Protein AF-A0A7W3Y454-F1 (afdb_monomer)

Solvent-accessible surface area (backbone atoms only — not comparable to full-atom values): 2615 Å² total; per-residue (Å²): 131,78,86,73,72,62,64,62,59,54,50,60,73,55,37,73,45,71,54,72,49,83,48,101,89,52,71,48,78,51,66,42,70,71,75,80,84,128

Organism: NCBI:txid1472722

Foldseek 3Di:
DPPPDCVVVVQVVQAPDWDWDDDPPGIDIDGDGDDDDD

InterPro domains:
  IPR036890 Histidine kinase/HSP90-like ATPase superfamily [G3DSA:3.30.565.10] (1-38)

Radius of gyration: 12.82 Å; Cα contacts (8 Å, |Δi|>4): 33; chains: 1; bounding box: 26×27×35 Å

pLDDT: mean 84.78, std 11.68, range [57.94, 96.62]

Structure (mmCIF, N/CA/C/O backbone):
data_AF-A0A7W3Y454-F1
#
_entry.id   AF-A0A7W3Y454-F1
#
loop_
_atom_site.group_PDB
_atom_site.id
_atom_site.type_symbol
_atom_site.label_atom_id
_atom_site.label_alt_id
_atom_site.label_comp_id
_atom_site.label_asym_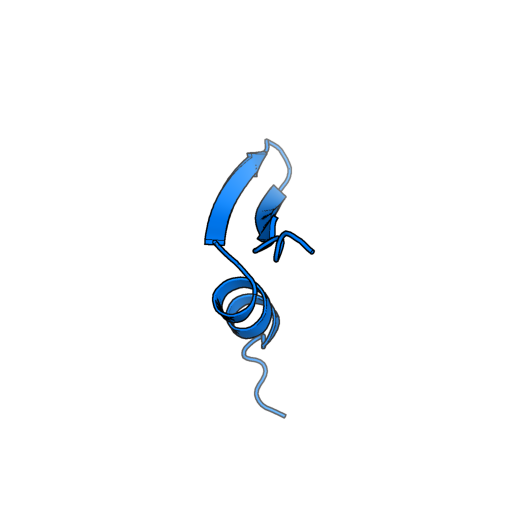id
_atom_site.label_entity_id
_atom_site.label_seq_id
_atom_site.pdbx_PDB_ins_code
_atom_site.Cartn_x
_atom_site.Cartn_y
_atom_site.Cartn_z
_atom_site.occupancy
_atom_site.B_iso_or_equiv
_atom_site.auth_seq_id
_atom_site.auth_comp_id
_atom_site.auth_asym_id
_atom_site.auth_atom_id
_atom_site.pdbx_PDB_model_num
ATOM 1 N N . LEU A 1 1 ? -13.237 -23.120 -7.212 1.00 58.16 1 LEU A N 1
ATOM 2 C CA . LEU A 1 1 ? -12.422 -22.115 -6.496 1.00 58.16 1 LEU A CA 1
ATOM 3 C C . LEU A 1 1 ? -12.080 -21.058 -7.523 1.00 58.16 1 LEU A C 1
ATOM 5 O O . LEU A 1 1 ? -11.435 -21.402 -8.502 1.00 58.16 1 LEU A O 1
ATOM 9 N N . ASP A 1 2 ? -12.625 -19.854 -7.381 1.00 57.94 2 ASP A N 1
ATOM 10 C CA . ASP A 1 2 ? -12.313 -18.756 -8.296 1.00 57.94 2 ASP A CA 1
ATOM 11 C C . ASP A 1 2 ? -10.795 -18.465 -8.226 1.00 57.94 2 ASP A C 1
ATOM 13 O O . ASP A 1 2 ? -10.284 -18.286 -7.115 1.00 57.94 2 ASP A O 1
ATOM 17 N N . PRO A 1 3 ? -10.054 -18.501 -9.351 1.00 59.19 3 PRO A N 1
ATOM 18 C 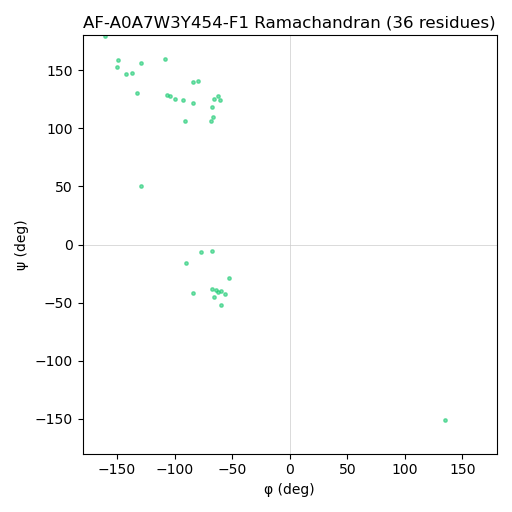CA . PRO A 1 3 ? -8.631 -18.161 -9.393 1.00 59.19 3 PRO A CA 1
ATOM 19 C C . PRO A 1 3 ? -8.357 -16.672 -9.124 1.00 59.19 3 PRO A C 1
ATOM 21 O O . PRO A 1 3 ? -7.192 -16.284 -9.020 1.00 59.19 3 PRO A O 1
ATOM 24 N N . SER A 1 4 ? -9.393 -15.833 -8.999 1.00 60.28 4 SER A N 1
ATOM 25 C CA . SER A 1 4 ? -9.235 -14.431 -8.624 1.00 60.28 4 SER A CA 1
ATOM 26 C C . SER A 1 4 ? -8.735 -14.306 -7.172 1.00 60.28 4 SER A C 1
ATOM 28 O O . SER A 1 4 ? -9.321 -14.791 -6.200 1.00 60.28 4 SER A O 1
ATOM 30 N N . GLY A 1 5 ? -7.550 -13.717 -7.010 1.00 68.31 5 GLY A N 1
ATOM 31 C CA . GLY A 1 5 ? -6.889 -13.609 -5.712 1.00 68.31 5 GLY A CA 1
ATOM 32 C C . GLY A 1 5 ? -7.659 -12.706 -4.7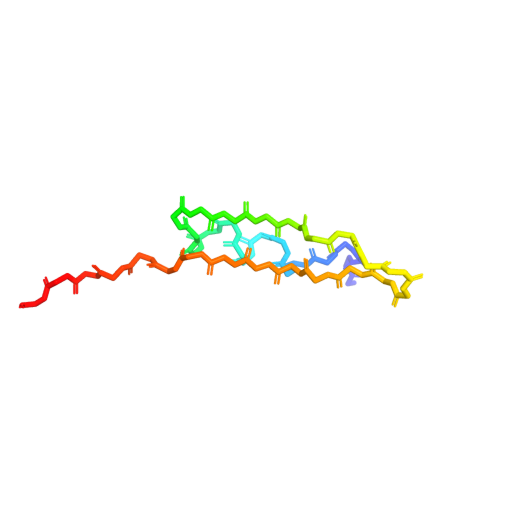45 1.00 68.31 5 GLY A C 1
ATOM 33 O O . GLY A 1 5 ? -7.861 -11.529 -5.019 1.00 68.31 5 GLY A O 1
ATOM 34 N N . ARG A 1 6 ? -8.002 -13.222 -3.558 1.00 75.62 6 ARG A N 1
ATOM 35 C CA . ARG A 1 6 ? -8.649 -12.452 -2.469 1.00 75.62 6 ARG A CA 1
ATOM 36 C C . ARG A 1 6 ? -7.689 -11.542 -1.696 1.00 75.62 6 ARG A C 1
ATOM 38 O O . ARG A 1 6 ? -8.117 -10.783 -0.832 1.00 75.62 6 ARG A O 1
ATOM 45 N N . GLY A 1 7 ?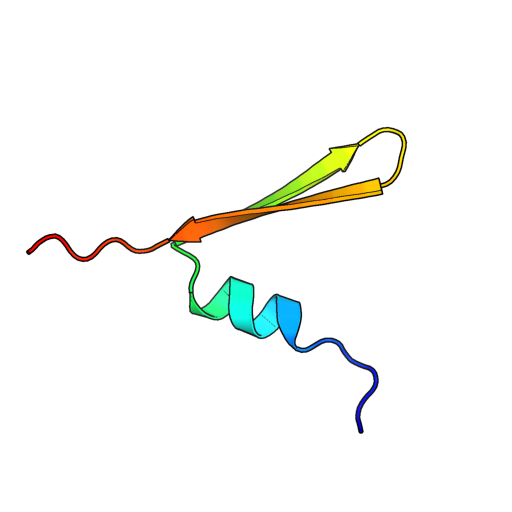 -6.388 -11.636 -1.980 1.00 81.06 7 GLY A N 1
ATOM 46 C CA . GLY A 1 7 ? -5.352 -10.879 -1.277 1.00 81.06 7 GLY A CA 1
ATOM 47 C C . GLY A 1 7 ? -5.535 -9.368 -1.402 1.00 81.06 7 GLY A C 1
ATOM 48 O O . GLY A 1 7 ? -5.396 -8.664 -0.410 1.00 81.06 7 GLY A O 1
ATOM 49 N N . LEU A 1 8 ? -5.932 -8.874 -2.582 1.00 82.69 8 LEU A N 1
ATOM 50 C CA . LEU A 1 8 ? -6.192 -7.444 -2.779 1.00 82.69 8 LEU A CA 1
ATOM 51 C C . LEU A 1 8 ? -7.413 -6.964 -1.993 1.00 82.69 8 LEU A C 1
ATOM 53 O O . LEU A 1 8 ? -7.360 -5.892 -1.409 1.00 82.69 8 LEU A O 1
ATOM 57 N N . THR A 1 9 ? -8.472 -7.772 -1.902 1.00 85.69 9 THR A N 1
ATOM 58 C CA . THR A 1 9 ? -9.644 -7.445 -1.075 1.00 85.69 9 THR A CA 1
ATOM 59 C C . THR A 1 9 ? -9.279 -7.336 0.404 1.00 85.69 9 THR A C 1
ATOM 61 O O . THR A 1 9 ? -9.745 -6.433 1.095 1.00 85.69 9 THR A O 1
ATOM 64 N N . LEU A 1 10 ? -8.429 -8.242 0.899 1.00 85.44 10 LEU A N 1
ATOM 65 C CA . LEU A 1 10 ? -7.957 -8.211 2.283 1.00 85.44 10 LEU A CA 1
ATOM 66 C C . LEU A 1 10 ? -7.093 -6.976 2.561 1.00 85.44 10 LEU A C 1
ATOM 68 O O . LEU A 1 10 ? -7.302 -6.316 3.576 1.00 85.44 10 LEU A O 1
ATOM 72 N N . VAL A 1 11 ? -6.159 -6.651 1.660 1.00 87.94 11 VAL A N 1
ATOM 73 C CA . VAL A 1 11 ? -5.339 -5.437 1.769 1.00 87.94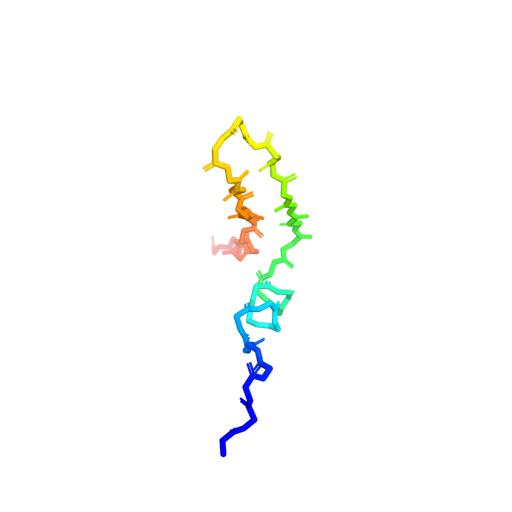 11 VAL A CA 1
ATOM 74 C C . VAL A 1 11 ? -6.242 -4.208 1.777 1.00 87.94 11 VAL A C 1
ATOM 76 O O . VAL A 1 11 ? -6.177 -3.435 2.725 1.00 87.94 11 VAL A O 1
ATOM 79 N N . ASP A 1 12 ? -7.150 -4.068 0.813 1.00 88.44 12 ASP A N 1
ATOM 80 C CA . ASP A 1 12 ? -8.053 -2.914 0.719 1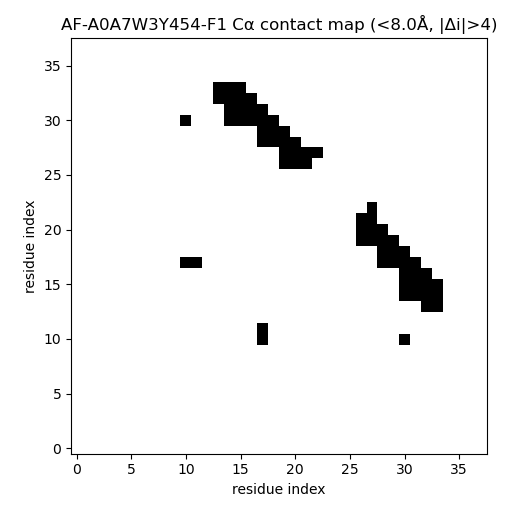.00 88.44 12 ASP A CA 1
ATOM 81 C C . ASP A 1 12 ? -8.891 -2.710 1.994 1.00 88.44 12 ASP A C 1
ATOM 83 O O . ASP A 1 12 ? -8.974 -1.605 2.525 1.00 88.44 12 ASP A O 1
ATOM 87 N N . THR A 1 13 ? -9.420 -3.799 2.561 1.00 88.94 13 THR A N 1
ATOM 88 C CA . THR A 1 13 ? -10.254 -3.750 3.775 1.00 88.94 13 THR A CA 1
ATOM 89 C C . THR A 1 13 ? -9.487 -3.248 5.005 1.00 88.94 13 THR A C 1
ATOM 91 O O . THR A 1 13 ? -10.048 -2.531 5.834 1.00 88.94 13 THR A O 1
ATOM 94 N N . LEU A 1 14 ? -8.219 -3.642 5.158 1.00 87.44 14 LEU A N 1
ATOM 95 C CA . LEU A 1 14 ? -7.411 -3.330 6.345 1.00 87.44 14 LEU A CA 1
ATOM 96 C C . LEU A 1 14 ? -6.634 -2.013 6.227 1.00 87.44 14 LEU A C 1
ATOM 98 O O . LEU A 1 14 ? -6.138 -1.497 7.232 1.00 87.44 14 LEU A O 1
ATOM 102 N N . SER A 1 15 ? -6.510 -1.484 5.014 1.00 91.25 15 SER A N 1
ATOM 103 C CA . SER A 1 15 ? -5.624 -0.363 4.729 1.00 91.25 15 SER A CA 1
ATOM 104 C C . SER A 1 15 ? -6.261 0.989 5.036 1.00 91.25 15 SER A C 1
ATOM 106 O O . SER A 1 15 ? -7.427 1.269 4.745 1.00 91.25 15 SER A O 1
ATOM 108 N N . GLU A 1 16 ? -5.455 1.878 5.598 1.00 92.00 16 GLU A N 1
ATOM 109 C CA . GLU A 1 16 ? -5.694 3.320 5.569 1.00 92.00 16 GLU A CA 1
ATOM 110 C C . GLU A 1 16 ? -5.163 3.918 4.262 1.00 92.00 16 GLU A C 1
ATOM 112 O O . GLU A 1 16 ? -5.840 4.709 3.607 1.00 92.00 16 GLU A O 1
ATOM 117 N N . ARG A 1 17 ? -3.978 3.468 3.840 1.00 92.81 17 ARG A N 1
ATOM 118 C CA . ARG A 1 17 ? -3.351 3.769 2.548 1.00 92.81 17 ARG A CA 1
ATOM 119 C C . ARG A 1 17 ? -2.651 2.517 2.054 1.00 92.81 17 ARG A C 1
ATOM 121 O O . ARG A 1 17 ? -2.128 1.758 2.862 1.00 92.81 17 ARG A O 1
ATOM 128 N N . TRP A 1 18 ? -2.615 2.294 0.750 1.00 94.06 18 TRP A N 1
ATOM 129 C CA . TRP A 1 18 ? -1.839 1.203 0.174 1.00 94.06 18 TRP A CA 1
ATOM 130 C C . TRP A 1 18 ? -1.338 1.565 -1.214 1.00 94.06 18 TRP A C 1
ATOM 132 O O . TRP A 1 18 ? -1.857 2.479 -1.860 1.00 94.06 18 TRP A O 1
ATOM 142 N N . GLY A 1 19 ? -0.298 0.868 -1.651 1.00 92.75 19 GLY A N 1
ATOM 143 C CA . GLY A 1 19 ? 0.368 1.153 -2.907 1.00 92.75 19 GLY A CA 1
ATOM 144 C C . GLY A 1 19 ? 1.188 -0.019 -3.419 1.00 92.75 19 GLY A C 1
ATOM 145 O O . GLY A 1 19 ? 1.251 -1.099 -2.824 1.00 92.75 19 GLY A O 1
ATOM 146 N N . VAL A 1 20 ? 1.803 0.214 -4.573 1.00 93.69 20 VAL A N 1
ATOM 147 C CA . VAL A 1 20 ? 2.721 -0.714 -5.220 1.00 93.69 20 VAL A CA 1
ATOM 148 C C . VAL A 1 20 ? 3.967 0.039 -5.640 1.00 93.69 20 VAL A C 1
ATOM 150 O O . VAL A 1 20 ? 3.873 1.040 -6.346 1.00 93.69 20 VAL A O 1
ATOM 153 N N . ASP A 1 21 ? 5.116 -0.522 -5.286 1.00 95.69 21 ASP A N 1
ATOM 154 C CA . ASP A 1 21 ? 6.396 -0.128 -5.854 1.00 95.69 21 ASP A CA 1
ATOM 155 C C . ASP A 1 21 ? 6.779 -1.137 -6.933 1.00 95.69 21 ASP A C 1
ATOM 157 O O . ASP A 1 21 ? 6.824 -2.353 -6.697 1.00 95.69 21 ASP A O 1
ATOM 161 N N . LEU A 1 22 ? 7.043 -0.633 -8.137 1.00 95.00 22 LEU A N 1
ATOM 162 C CA . LEU A 1 22 ? 7.580 -1.436 -9.227 1.00 95.00 22 LEU A CA 1
ATOM 163 C C . LEU A 1 22 ? 9.097 -1.513 -9.078 1.00 95.00 22 LEU A C 1
ATOM 165 O O . LEU A 1 22 ? 9.786 -0.495 -9.061 1.00 95.00 22 LEU A O 1
ATOM 169 N N . LEU A 1 23 ? 9.606 -2.735 -8.970 1.00 96.12 23 LEU A N 1
ATOM 170 C CA . LEU A 1 23 ? 11.025 -3.022 -8.818 1.00 96.12 23 LEU A CA 1
ATOM 171 C C . LEU A 1 23 ? 11.559 -3.636 -10.120 1.00 96.12 23 LEU A C 1
ATOM 173 O O . LEU A 1 23 ? 10.783 -4.218 -10.882 1.00 96.12 23 LEU A O 1
ATOM 177 N N . PRO A 1 24 ? 12.882 -3.597 -10.372 1.00 96.62 24 PRO A N 1
ATOM 178 C CA . PRO A 1 24 ? 13.467 -4.194 -11.577 1.00 96.62 24 PRO A CA 1
ATOM 179 C C . PRO A 1 24 ? 13.082 -5.668 -11.803 1.00 96.62 24 PRO A C 1
ATOM 181 O O . PRO A 1 24 ? 13.001 -6.117 -12.945 1.00 96.62 24 PRO A O 1
ATOM 184 N N . HIS A 1 25 ? 12.802 -6.411 -10.724 1.00 96.44 25 HIS A N 1
ATOM 185 C CA . HIS A 1 25 ? 12.411 -7.825 -10.763 1.00 96.44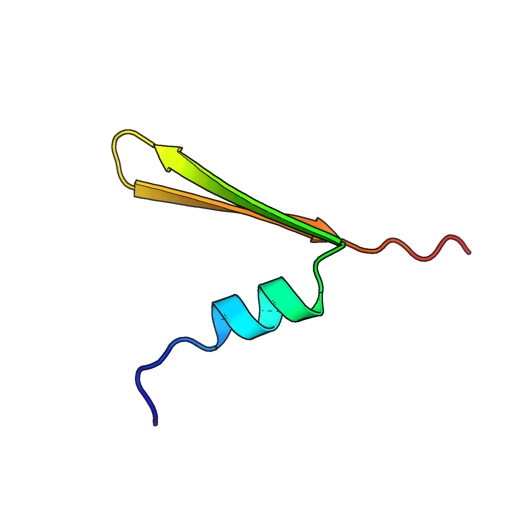 25 HIS A CA 1
ATOM 186 C C . HIS A 1 25 ? 11.142 -8.123 -9.957 1.00 96.44 25 HIS A C 1
ATOM 188 O O . HIS A 1 25 ? 11.104 -9.043 -9.143 1.00 96.44 25 HIS A O 1
ATOM 194 N N . GLY A 1 26 ? 10.085 -7.350 -10.193 1.00 93.75 26 GLY A N 1
ATOM 195 C CA . GLY A 1 26 ? 8.758 -7.650 -9.666 1.00 93.75 26 GLY A CA 1
ATOM 196 C C . GLY A 1 26 ? 8.081 -6.428 -9.077 1.00 93.75 26 GLY A C 1
ATOM 197 O O . GLY A 1 26 ? 8.304 -5.299 -9.506 1.00 93.75 26 GLY A O 1
ATOM 198 N N . LYS A 1 27 ? 7.221 -6.662 -8.090 1.00 93.12 27 LYS A N 1
ATOM 199 C CA . LYS A 1 27 ? 6.509 -5.600 -7.386 1.00 93.12 27 LYS A CA 1
ATOM 200 C C . LYS A 1 27 ? 6.504 -5.865 -5.892 1.00 93.12 27 LYS A C 1
ATOM 202 O O . LYS A 1 27 ? 6.424 -7.019 -5.472 1.00 93.12 27 LYS A O 1
ATOM 207 N N . CYS A 1 28 ? 6.531 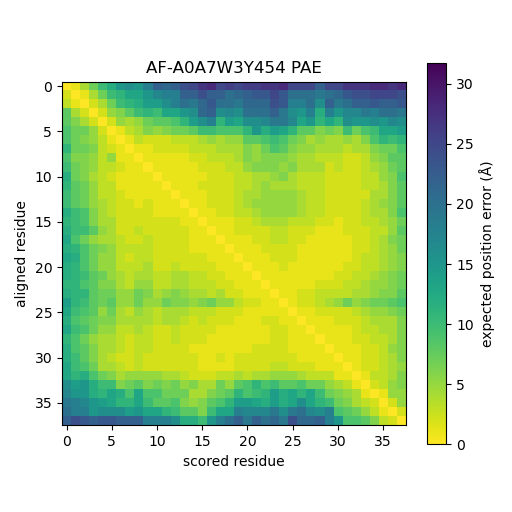-4.795 -5.117 1.00 93.06 28 CYS A N 1
ATOM 208 C CA . CYS A 1 28 ? 6.224 -4.820 -3.698 1.00 93.06 28 CYS A CA 1
ATOM 209 C C . CYS A 1 28 ? 4.852 -4.173 -3.499 1.00 93.06 28 CYS A C 1
ATOM 211 O O . CYS A 1 28 ? 4.623 -3.077 -4.002 1.00 93.06 28 CYS A O 1
ATOM 213 N N . THR A 1 29 ? 3.937 -4.841 -2.797 1.00 90.88 29 THR A N 1
ATOM 214 C CA . THR A 1 29 ? 2.663 -4.249 -2.361 1.00 90.88 29 THR A CA 1
ATOM 215 C C . THR A 1 29 ? 2.775 -3.939 -0.880 1.00 90.88 29 THR A C 1
ATOM 217 O O . THR A 1 29 ? 3.130 -4.816 -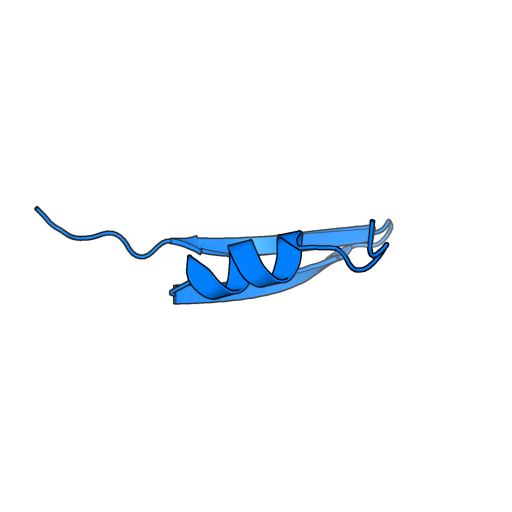0.095 1.00 90.88 29 THR A O 1
ATOM 220 N N . TRP A 1 30 ? 2.461 -2.707 -0.503 1.00 93.38 30 TRP A N 1
ATOM 221 C CA . TRP A 1 30 ? 2.544 -2.232 0.872 1.00 93.38 30 TRP A CA 1
ATOM 222 C C . TRP A 1 30 ? 1.238 -1.556 1.277 1.00 93.38 30 TRP A C 1
ATOM 224 O O . TRP A 1 30 ? 0.491 -1.072 0.425 1.00 93.38 30 TRP A O 1
ATOM 234 N N . PHE A 1 31 ? 0.967 -1.519 2.581 1.00 93.75 31 PHE A N 1
ATOM 235 C CA . PHE A 1 31 ? -0.149 -0.771 3.140 1.00 93.75 31 PHE A CA 1
ATOM 236 C C . PHE A 1 31 ? 0.123 -0.272 4.558 1.00 93.75 31 PHE A C 1
ATOM 238 O O . PHE A 1 31 ? 0.892 -0.868 5.310 1.00 93.75 31 PHE A O 1
ATOM 245 N N . GLU A 1 32 ? -0.529 0.826 4.912 1.00 94.00 32 GLU A N 1
ATOM 246 C CA . GLU A 1 32 ? -0.563 1.412 6.244 1.00 94.00 32 GLU A CA 1
ATOM 247 C C . GLU A 1 32 ? -1.788 0.865 6.993 1.00 94.00 32 GLU A C 1
ATOM 249 O O . GLU A 1 32 ? -2.919 0.955 6.507 1.00 94.00 32 GLU A O 1
ATOM 254 N N . MET A 1 33 ? -1.567 0.271 8.168 1.00 88.81 33 MET A N 1
ATOM 255 C CA . MET A 1 33 ? -2.639 -0.247 9.022 1.00 88.81 33 MET A CA 1
ATOM 256 C C . MET A 1 33 ? -3.308 0.876 9.810 1.00 88.81 33 MET A C 1
ATOM 258 O O . MET A 1 33 ? -2.620 1.723 10.380 1.00 88.81 33 MET A O 1
ATOM 262 N N . ARG A 1 34 ? -4.636 0.805 9.951 1.00 80.75 34 ARG A N 1
ATOM 263 C CA . ARG A 1 34 ? -5.378 1.679 10.868 1.00 80.75 34 ARG A CA 1
ATOM 264 C C . ARG A 1 34 ? -5.027 1.324 12.306 1.00 80.75 34 ARG A C 1
ATOM 266 O O . ARG A 1 34 ? -5.457 0.286 12.812 1.00 80.75 34 ARG A O 1
ATOM 273 N N . VAL A 1 35 ? -4.239 2.156 12.979 1.00 80.50 35 VAL A N 1
ATOM 274 C CA . VAL A 1 35 ? -3.914 1.932 14.392 1.00 80.50 35 VAL A CA 1
ATOM 275 C C . VAL A 1 35 ? -4.941 2.658 15.250 1.00 80.50 35 VAL A C 1
ATOM 277 O O . VAL A 1 35 ? -4.905 3.879 15.391 1.00 80.50 35 VAL A O 1
ATOM 280 N N . SER A 1 36 ? -5.851 1.908 15.872 1.00 76.12 36 SER A N 1
ATOM 281 C CA . SER A 1 36 ? -6.704 2.458 16.924 1.00 76.12 36 SER A CA 1
ATOM 282 C C . SER A 1 36 ? -5.832 2.814 18.130 1.00 76.12 36 SER A C 1
ATOM 284 O O . SER A 1 36 ? -5.309 1.922 18.804 1.00 76.12 36 SER A O 1
ATOM 286 N N . ARG A 1 37 ? -5.656 4.111 18.407 1.00 71.38 37 ARG A N 1
ATOM 287 C CA . ARG A 1 37 ? -5.045 4.569 19.662 1.00 71.38 37 ARG A CA 1
ATOM 288 C C . ARG A 1 37 ? -5.930 4.115 20.828 1.00 71.38 37 ARG A C 1
ATOM 290 O O . ARG A 1 37 ? -7.135 4.358 20.799 1.00 71.38 37 ARG A O 1
ATOM 297 N N . ARG A 1 38 ? -5.330 3.440 21.807 1.00 68.50 38 ARG A N 1
ATOM 298 C CA . ARG A 1 38 ? -5.965 3.046 23.070 1.00 68.50 38 ARG A CA 1
ATOM 299 C C . ARG A 1 38 ? -5.590 4.027 24.171 1.00 68.50 38 ARG A C 1
ATOM 301 O O . ARG A 1 38 ? -4.464 4.568 24.088 1.00 68.50 38 ARG A O 1
#

Secondary structure (DSSP, 8-state):
---S-THHHHHHHHEEEEEEEEETTEEEEEEEE-----

Mean predicted aligned error: 6.33 Å

Nearest PDB structures (foldseek):
  7lll-assembly1_A  TM=4.694E-01  e=5.604E+00  Homo sapiens

Sequence (38 aa):
LDPSGRGLTLVDTLSERWGVDLLPHGKCTWFEMRVSRR